Protein AF-A0A712HHD9-F1 (afdb_monomer_lite)

Foldseek 3Di:
DDDDDPDPPPPPQQQLVVLVCQQVDADPVRDGPVVSNVSSVVSCCVPPVVVPDDDDPAPVVVVVVCVVVPNDDVVVVVVDDVVVVRVVVVVVVVVD

Sequence (96 aa):
MATTIPERVMQETMDYHALNAMLNLYDKAGHIQFDKDQQAIDAFFATHVRPHSVTFASQHERLETLVREGYYDDAVLARYNRAFVLRLFEHAHASG

Radius of gyration: 22.15 Å; chains: 1; bounding box: 62×37×48 Å

InterPro domains:
  IPR008926 Ribonucleotide reductase R1 subunit, N-terminal [SSF48168] (13-95)
  IPR013554 Ribonucleotide reductase N-terminal [PF08343] (16-94)

Secondary structure (DSSP, 8-state):
---------TTSS--HHHHHHGGG-B-TTS-B-THHHHHHHHHHIIIIIHHHSPP-S-HHHHHHHHHHTTSS-HHHHTTS-HHHHHHHHHHHHH--

pLDDT: mean 88.18, std 17.95, range [36.12, 98.44]

Organism: Salmonella enterica I (NCBI:txid59201)

Structure (mmCIF, N/CA/C/O backbone):
data_AF-A0A712HHD9-F1
#
_entry.id   AF-A0A712HHD9-F1
#
loop_
_atom_site.group_PDB
_atom_site.id
_atom_site.type_symbol
_atom_site.label_atom_id
_atom_site.label_alt_id
_atom_site.label_comp_id
_atom_site.label_asym_id
_atom_site.label_entity_id
_atom_site.label_seq_id
_atom_site.pdbx_PDB_ins_code
_atom_site.Cartn_x
_atom_site.Cartn_y
_atom_site.Cartn_z
_atom_site.occupancy
_atom_site.B_iso_or_equiv
_atom_site.auth_seq_id
_atom_site.auth_comp_id
_atom_site.auth_asym_id
_atom_site.auth_atom_id
_atom_site.pdbx_PDB_model_num
ATOM 1 N N . MET A 1 1 ? 40.863 24.710 -22.917 1.00 38.94 1 MET A N 1
ATOM 2 C CA . MET A 1 1 ? 40.829 23.252 -22.692 1.00 38.94 1 MET A CA 1
ATOM 3 C C . MET A 1 1 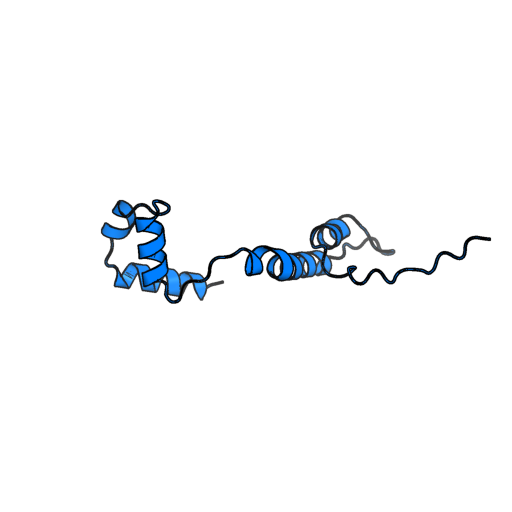? 40.104 23.017 -21.376 1.00 38.94 1 MET A C 1
ATOM 5 O O . MET A 1 1 ? 40.713 23.190 -20.332 1.00 38.94 1 MET A O 1
ATOM 9 N N . ALA A 1 2 ? 38.791 22.781 -21.413 1.00 36.12 2 ALA A N 1
ATOM 10 C CA . ALA A 1 2 ? 38.009 22.499 -20.210 1.00 36.12 2 ALA A CA 1
ATOM 11 C C . ALA A 1 2 ? 37.959 20.981 -20.027 1.00 36.12 2 ALA A C 1
ATOM 13 O O . ALA A 1 2 ? 37.393 20.271 -20.855 1.00 36.12 2 ALA A O 1
ATOM 14 N N . THR A 1 3 ? 38.625 20.491 -18.988 1.00 44.81 3 THR A N 1
ATOM 15 C CA . THR A 1 3 ? 38.624 19.079 -18.614 1.00 44.81 3 THR A CA 1
ATOM 16 C C . THR A 1 3 ? 37.362 18.817 -17.802 1.00 44.81 3 THR A C 1
ATOM 18 O O . THR A 1 3 ? 37.325 19.096 -16.607 1.00 44.81 3 THR A O 1
ATOM 21 N N . THR A 1 4 ? 36.308 18.328 -18.452 1.00 48.12 4 THR A N 1
ATOM 22 C CA . THR A 1 4 ? 35.114 17.848 -17.751 1.00 48.12 4 THR A CA 1
ATOM 23 C C . THR A 1 4 ? 35.455 16.514 -17.099 1.00 48.12 4 THR A C 1
ATOM 25 O O . THR A 1 4 ? 35.664 15.510 -17.778 1.00 48.12 4 THR A O 1
ATOM 28 N N . ILE A 1 5 ? 35.564 16.519 -15.774 1.00 49.38 5 ILE A N 1
ATOM 29 C CA . ILE A 1 5 ? 35.641 15.301 -14.969 1.00 49.38 5 ILE A CA 1
ATOM 30 C C . ILE A 1 5 ? 34.272 14.617 -15.093 1.00 49.38 5 ILE A C 1
ATOM 32 O O . ILE A 1 5 ? 33.265 15.285 -14.853 1.00 49.38 5 ILE A O 1
ATOM 36 N N . PRO A 1 6 ? 34.189 13.331 -15.480 1.00 48.19 6 PRO A N 1
ATOM 37 C CA . PRO A 1 6 ? 32.925 12.619 -15.444 1.00 48.19 6 PRO A CA 1
ATOM 38 C C . PRO A 1 6 ? 32.557 12.437 -13.973 1.00 48.19 6 PRO A C 1
ATOM 40 O O . PRO A 1 6 ? 33.139 11.618 -13.258 1.00 48.19 6 PRO A O 1
ATOM 43 N N . GLU A 1 7 ? 31.628 13.259 -13.505 1.00 47.22 7 GLU A N 1
ATOM 44 C CA . GLU A 1 7 ? 30.958 13.053 -12.234 1.00 47.22 7 GLU A CA 1
ATOM 45 C C . GLU A 1 7 ? 30.278 11.683 -12.326 1.00 47.22 7 GLU A C 1
ATOM 47 O O . GLU A 1 7 ? 29.444 11.440 -13.200 1.00 47.22 7 GLU A O 1
ATOM 52 N N . ARG A 1 8 ? 30.727 10.729 -11.503 1.00 46.00 8 ARG A N 1
ATOM 53 C CA . ARG A 1 8 ? 30.083 9.419 -11.405 1.00 46.00 8 ARG A CA 1
ATOM 54 C C . ARG A 1 8 ? 28.627 9.673 -11.037 1.00 46.00 8 ARG A C 1
ATOM 56 O O . ARG A 1 8 ? 28.352 10.076 -9.909 1.00 46.00 8 ARG A O 1
ATOM 63 N N . VAL A 1 9 ? 27.718 9.392 -11.965 1.00 43.53 9 VAL A N 1
ATOM 64 C CA . VAL A 1 9 ? 26.283 9.302 -11.700 1.00 43.53 9 VAL A CA 1
ATOM 65 C C . VAL A 1 9 ? 26.080 8.126 -10.746 1.00 43.53 9 VAL A C 1
ATOM 67 O O . VAL A 1 9 ? 25.847 6.990 -11.145 1.00 43.53 9 VAL A O 1
ATOM 70 N N . MET A 1 10 ? 26.223 8.373 -9.447 1.00 41.53 10 MET A N 1
ATOM 71 C CA . MET A 1 10 ? 25.807 7.445 -8.401 1.00 41.53 10 MET A CA 1
ATOM 72 C C . MET A 1 10 ? 24.286 7.538 -8.238 1.00 41.53 10 MET A C 1
ATOM 74 O O . MET A 1 10 ? 23.793 7.879 -7.170 1.00 41.53 10 MET A O 1
ATOM 78 N N . GLN A 1 11 ? 23.539 7.288 -9.317 1.00 44.38 11 GLN A N 1
ATOM 79 C CA . GLN A 1 11 ? 22.079 7.203 -9.269 1.00 44.38 11 GLN A CA 1
ATOM 80 C C . GLN A 1 11 ? 21.470 6.447 -10.466 1.00 44.38 11 GLN A C 1
ATOM 82 O O . GLN A 1 11 ? 20.353 6.737 -10.867 1.00 44.38 11 GLN A O 1
ATOM 87 N N . GLU A 1 12 ? 22.173 5.479 -11.067 1.00 47.72 12 GLU A N 1
ATOM 88 C CA . GLU A 1 12 ? 21.660 4.779 -12.265 1.00 47.72 12 GLU A CA 1
ATOM 89 C C . GLU A 1 12 ? 20.731 3.578 -11.991 1.00 47.72 12 GLU A C 1
ATOM 91 O O . GLU A 1 12 ? 20.179 3.014 -12.928 1.00 47.72 12 GLU A O 1
ATOM 96 N N . THR A 1 13 ? 20.496 3.174 -10.739 1.00 51.91 13 THR A N 1
ATOM 97 C CA . THR A 1 13 ? 19.764 1.920 -10.433 1.00 51.91 13 THR A CA 1
ATOM 98 C C . THR A 1 13 ? 18.430 2.087 -9.704 1.00 51.91 13 THR A C 1
ATOM 100 O O . THR A 1 13 ? 17.878 1.105 -9.218 1.00 51.91 13 THR A O 1
ATOM 103 N N . MET A 1 14 ? 17.886 3.304 -9.623 1.00 57.38 14 MET A N 1
ATOM 104 C CA . MET A 1 14 ? 16.686 3.589 -8.816 1.00 57.38 14 MET A CA 1
ATOM 105 C C . MET A 1 14 ? 15.551 4.284 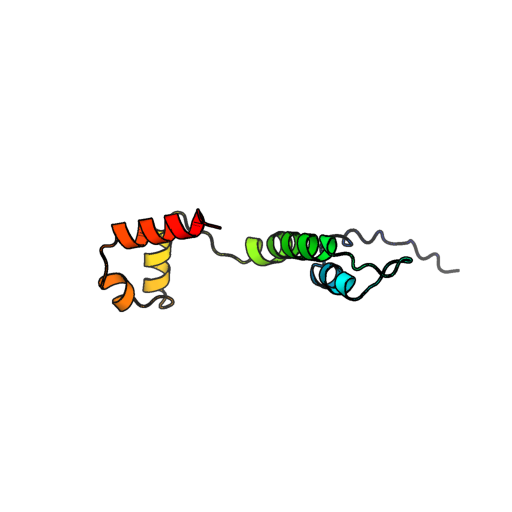-9.588 1.00 57.38 14 MET A C 1
ATOM 107 O O . MET A 1 14 ? 14.525 4.593 -8.986 1.00 57.38 14 MET A O 1
ATOM 111 N N . ASP A 1 15 ? 15.693 4.525 -10.897 1.00 87.50 15 ASP A N 1
ATOM 112 C CA . ASP A 1 15 ? 14.591 5.063 -11.703 1.00 87.50 15 ASP A CA 1
ATOM 113 C C . ASP A 1 15 ?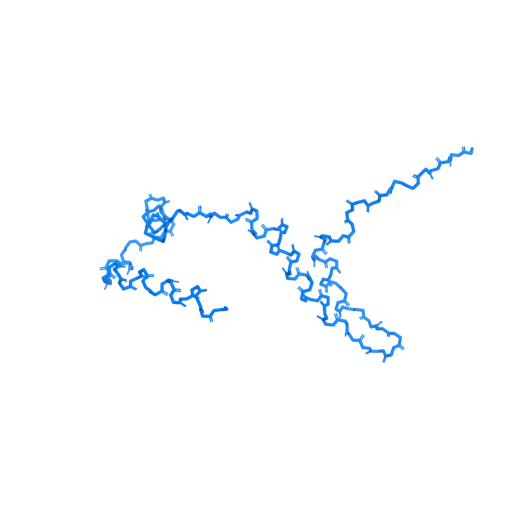 13.706 3.927 -12.241 1.00 87.50 15 ASP A C 1
ATOM 115 O O . ASP A 1 15 ? 13.970 3.323 -13.285 1.00 87.50 15 ASP A O 1
ATOM 119 N N . TYR A 1 16 ? 12.632 3.633 -11.508 1.00 94.25 16 TYR A N 1
ATOM 120 C CA . TYR A 1 16 ? 11.636 2.644 -11.916 1.00 94.25 16 TYR A CA 1
ATOM 121 C C . TYR A 1 16 ? 10.916 3.029 -13.221 1.00 94.25 16 TYR A C 1
ATOM 123 O O . TYR A 1 16 ? 10.459 2.137 -13.936 1.00 94.25 16 TYR A O 1
ATOM 131 N N . HIS A 1 17 ? 10.856 4.317 -13.597 1.00 93.56 17 HIS A N 1
ATOM 132 C CA . HIS A 1 17 ? 10.310 4.720 -14.896 1.00 93.56 17 HIS A CA 1
ATOM 133 C C . HIS A 1 17 ? 11.237 4.317 -16.043 1.00 93.56 17 HIS A C 1
ATOM 135 O O . HIS A 1 17 ? 10.755 3.802 -17.053 1.00 93.56 17 HIS A O 1
ATOM 141 N N . ALA A 1 18 ? 12.550 4.499 -15.884 1.00 93.38 18 ALA A N 1
ATOM 142 C CA . ALA A 1 18 ? 13.533 4.063 -16.873 1.00 93.38 18 ALA A CA 1
ATOM 143 C C . ALA A 1 18 ? 13.526 2.535 -17.047 1.00 93.38 18 ALA A C 1
ATOM 145 O O . ALA A 1 18 ? 13.557 2.055 -18.179 1.00 93.38 18 ALA A O 1
ATOM 146 N N . LEU A 1 19 ? 13.414 1.776 -15.949 1.00 93.12 19 LEU A N 1
ATOM 147 C CA . LEU A 1 19 ? 13.297 0.313 -15.985 1.00 93.12 19 LEU A CA 1
ATOM 148 C C . LEU A 1 19 ? 12.034 -0.144 -16.732 1.00 93.12 19 LEU A C 1
ATOM 150 O O . LEU A 1 19 ? 12.132 -0.965 -17.641 1.00 93.12 19 LEU A O 1
ATOM 154 N N . ASN A 1 20 ? 10.872 0.448 -16.439 1.00 94.62 20 ASN A N 1
ATOM 155 C CA . ASN A 1 20 ? 9.631 0.158 -17.164 1.00 94.62 20 ASN A CA 1
ATOM 156 C C . ASN A 1 20 ? 9.719 0.551 -18.653 1.00 94.62 20 ASN A C 1
ATOM 158 O O . ASN A 1 20 ? 9.222 -0.156 -19.528 1.00 94.62 20 ASN A O 1
ATOM 162 N N . ALA A 1 21 ? 10.410 1.650 -18.978 1.00 93.62 21 ALA A N 1
ATOM 163 C CA . ALA A 1 21 ? 10.615 2.071 -20.362 1.00 93.62 21 ALA A CA 1
ATOM 164 C C . ALA A 1 21 ? 11.420 1.052 -21.194 1.00 93.62 21 ALA A C 1
ATOM 166 O O . ALA A 1 21 ? 11.280 1.035 -22.419 1.00 93.62 21 ALA A O 1
ATOM 167 N N . MET A 1 22 ? 12.203 0.166 -20.562 1.00 92.31 22 MET A N 1
ATOM 168 C CA . MET A 1 22 ? 12.936 -0.900 -21.259 1.00 92.31 22 MET A CA 1
ATOM 169 C C . MET A 1 22 ? 12.016 -1.933 -21.922 1.00 92.31 22 MET A C 1
ATOM 171 O O . MET A 1 22 ? 12.454 -2.592 -22.863 1.00 92.31 22 MET A O 1
ATOM 175 N N . LEU A 1 23 ? 10.745 -2.038 -21.511 1.00 93.44 23 LEU A N 1
ATOM 176 C CA . LEU A 1 23 ? 9.751 -2.879 -22.191 1.00 93.44 23 LEU A CA 1
ATOM 177 C C . LEU A 1 23 ? 9.456 -2.422 -23.628 1.00 93.44 23 LEU A C 1
ATOM 179 O O . LEU A 1 23 ? 8.998 -3.217 -24.443 1.00 93.44 23 LEU A O 1
ATOM 183 N N . ASN A 1 24 ? 9.752 -1.160 -23.956 1.00 93.69 24 ASN A N 1
ATOM 184 C CA . ASN A 1 24 ? 9.616 -0.624 -25.311 1.00 93.69 24 ASN A CA 1
ATOM 185 C C . ASN A 1 24 ? 10.854 -0.881 -26.191 1.00 93.69 24 ASN A C 1
ATOM 187 O O . ASN A 1 24 ? 10.887 -0.435 -27.339 1.00 93.69 24 ASN A O 1
ATOM 191 N N . LEU A 1 25 ? 11.883 -1.559 -25.671 1.00 90.50 25 LEU A N 1
ATOM 192 C CA . LEU A 1 25 ? 13.123 -1.847 -26.386 1.00 90.50 25 LEU A CA 1
ATOM 193 C C . LEU A 1 25 ? 13.229 -3.338 -26.703 1.00 90.50 25 LEU A C 1
ATOM 195 O O . LEU A 1 25 ? 13.083 -4.190 -25.827 1.00 90.50 25 LEU A O 1
ATOM 199 N N . TYR A 1 26 ? 13.564 -3.630 -27.956 1.00 92.88 26 TYR A N 1
ATOM 200 C CA . TYR A 1 26 ? 13.862 -4.978 -28.417 1.00 92.88 26 TYR A CA 1
ATOM 201 C C . TYR A 1 26 ? 15.372 -5.215 -28.439 1.00 92.88 26 TYR A C 1
ATOM 203 O O . TYR A 1 26 ? 16.147 -4.332 -28.819 1.00 92.88 26 TYR A O 1
ATOM 211 N N . ASP A 1 27 ? 15.794 -6.413 -28.045 1.00 90.00 27 ASP A N 1
ATOM 212 C CA . ASP A 1 27 ? 17.181 -6.838 -28.204 1.00 90.00 27 ASP A CA 1
ATOM 213 C C . ASP A 1 27 ? 17.527 -7.135 -29.680 1.00 90.00 27 ASP A C 1
ATOM 215 O O . ASP A 1 27 ? 16.703 -7.031 -30.591 1.00 90.00 27 ASP A O 1
ATOM 219 N N . LYS A 1 28 ? 18.778 -7.535 -29.936 1.00 92.50 28 LYS A N 1
ATOM 220 C CA . LYS A 1 28 ? 19.260 -7.862 -31.292 1.00 92.50 28 LYS A CA 1
ATOM 221 C C . LYS A 1 28 ? 18.528 -9.047 -31.940 1.00 92.50 28 LYS A C 1
ATOM 223 O O . LYS A 1 28 ? 18.641 -9.218 -33.150 1.00 92.50 28 LYS A O 1
ATOM 228 N N . ALA A 1 29 ? 17.837 -9.866 -31.152 1.00 95.00 29 ALA A N 1
ATOM 229 C CA . ALA A 1 29 ? 17.042 -11.000 -31.603 1.00 95.00 29 ALA A CA 1
ATOM 230 C C . ALA A 1 29 ? 15.535 -10.677 -31.677 1.00 95.00 29 ALA A C 1
ATOM 232 O O . ALA A 1 29 ? 14.757 -11.537 -32.080 1.00 95.00 29 ALA A O 1
ATOM 233 N N . GLY A 1 30 ? 15.119 -9.449 -31.347 1.00 93.75 30 GLY A N 1
ATOM 234 C CA . GLY A 1 30 ? 13.717 -9.043 -31.357 1.00 93.75 30 GLY A CA 1
ATOM 235 C C . GLY A 1 30 ? 12.937 -9.453 -30.104 1.00 93.75 30 GLY A C 1
ATOM 236 O O . GLY A 1 30 ? 11.713 -9.536 -30.168 1.00 93.75 30 GLY A O 1
ATOM 237 N N . HIS A 1 31 ? 13.600 -9.712 -28.972 1.00 95.44 31 HIS A N 1
ATOM 238 C CA . HIS A 1 31 ? 12.939 -10.048 -27.707 1.00 95.44 31 HIS A CA 1
ATOM 239 C C . HIS A 1 31 ? 12.782 -8.841 -26.776 1.00 95.44 31 HIS A C 1
ATOM 241 O O . HIS A 1 31 ? 13.614 -7.933 -26.760 1.00 95.44 31 HIS A O 1
ATOM 247 N N . ILE A 1 32 ? 11.721 -8.876 -25.966 1.00 94.44 32 ILE A N 1
ATOM 248 C CA . ILE A 1 32 ? 11.429 -7.904 -24.904 1.00 94.44 32 ILE A CA 1
ATOM 249 C C . ILE A 1 32 ? 12.101 -8.356 -23.601 1.00 94.44 32 ILE A C 1
ATOM 251 O O . ILE A 1 32 ? 12.082 -9.538 -23.254 1.00 94.44 32 ILE A O 1
ATOM 255 N N . GLN A 1 33 ? 12.653 -7.406 -22.849 1.00 91.62 33 GLN A N 1
ATOM 256 C CA . GLN A 1 33 ? 13.316 -7.644 -21.561 1.00 91.62 33 GLN A CA 1
ATOM 257 C C . GLN A 1 33 ? 12.309 -7.617 -20.396 1.00 91.62 33 GLN A C 1
ATOM 259 O O . GLN A 1 33 ? 12.266 -6.662 -19.622 1.00 91.62 33 GLN A O 1
ATOM 264 N N . PHE A 1 34 ? 11.460 -8.643 -20.274 1.00 94.12 34 PHE A N 1
ATOM 265 C CA . PHE A 1 34 ? 10.399 -8.683 -19.251 1.00 94.12 34 PHE A CA 1
ATOM 266 C C . PHE A 1 34 ? 10.911 -8.622 -17.800 1.00 94.12 34 PHE A C 1
ATOM 268 O O . PHE A 1 34 ? 10.198 -8.146 -16.921 1.00 94.12 34 PHE A O 1
ATOM 275 N N . ASP A 1 35 ? 12.152 -9.041 -17.535 1.00 95.25 35 ASP A N 1
ATOM 276 C CA . ASP A 1 35 ? 12.778 -8.944 -16.208 1.00 95.25 35 ASP A CA 1
ATOM 277 C C . ASP A 1 35 ? 12.904 -7.497 -15.706 1.00 95.25 35 ASP A C 1
ATOM 279 O O . ASP A 1 35 ? 12.977 -7.257 -14.497 1.00 95.25 35 ASP A O 1
ATOM 283 N N . LYS A 1 36 ? 12.918 -6.528 -16.629 1.00 92.56 36 LYS A N 1
ATOM 284 C CA . LYS A 1 36 ? 13.022 -5.103 -16.312 1.00 92.56 36 LYS A CA 1
ATOM 285 C C . LYS A 1 36 ? 11.763 -4.541 -15.686 1.00 92.56 36 LYS A C 1
ATOM 287 O O . LYS A 1 36 ? 11.873 -3.647 -14.853 1.00 92.56 36 LYS A O 1
ATOM 292 N N . ASP A 1 37 ? 10.607 -5.117 -15.992 1.00 96.44 37 ASP A N 1
ATOM 293 C CA . ASP A 1 37 ? 9.360 -4.746 -15.329 1.00 96.44 37 ASP A CA 1
ATOM 294 C C . ASP A 1 37 ? 9.359 -5.184 -13.860 1.00 96.44 37 ASP A C 1
ATOM 296 O O . ASP A 1 37 ? 9.057 -4.399 -12.965 1.00 96.44 37 ASP A O 1
ATOM 300 N N . GLN A 1 38 ? 9.834 -6.401 -13.577 1.00 95.81 38 GLN A N 1
ATOM 301 C CA . GLN A 1 38 ? 9.982 -6.864 -12.196 1.00 95.81 38 GLN A CA 1
ATOM 302 C C . GLN A 1 38 ? 10.976 -5.993 -11.409 1.00 95.81 38 GLN A C 1
ATOM 304 O O . GLN A 1 38 ? 10.702 -5.609 -10.272 1.00 95.81 38 GLN A O 1
ATOM 309 N N . GLN A 1 39 ? 12.100 -5.613 -12.028 1.00 95.31 39 GLN A N 1
ATOM 310 C CA . GLN A 1 39 ? 13.051 -4.670 -11.426 1.00 95.31 39 GLN A CA 1
ATOM 311 C C . GLN A 1 39 ? 12.415 -3.293 -11.180 1.00 95.31 39 GLN A C 1
ATOM 313 O O . GLN A 1 39 ? 12.699 -2.668 -10.158 1.00 95.31 39 GLN A O 1
ATOM 318 N N . ALA A 1 40 ? 11.550 -2.819 -12.084 1.00 95.50 40 ALA A N 1
ATOM 319 C CA . ALA A 1 40 ? 10.821 -1.566 -11.908 1.00 95.50 40 ALA A CA 1
ATOM 320 C C . ALA A 1 40 ? 9.883 -1.631 -10.694 1.00 95.50 40 ALA A C 1
ATOM 322 O O . ALA A 1 40 ? 9.868 -0.698 -9.892 1.00 95.50 40 ALA A O 1
ATOM 323 N N . ILE A 1 41 ? 9.162 -2.742 -10.512 1.00 96.81 41 ILE A N 1
ATOM 324 C CA . ILE A 1 41 ? 8.306 -2.982 -9.341 1.00 96.81 41 ILE A CA 1
ATOM 325 C C . ILE A 1 41 ? 9.139 -2.929 -8.056 1.00 96.81 41 ILE A C 1
ATOM 327 O O . ILE A 1 41 ? 8.823 -2.161 -7.143 1.00 96.81 41 ILE A O 1
ATOM 331 N N . ASP A 1 42 ? 10.240 -3.677 -7.991 1.00 95.94 42 ASP A N 1
ATOM 332 C CA . ASP A 1 42 ? 11.095 -3.728 -6.801 1.00 95.94 42 ASP A CA 1
ATOM 333 C C . ASP A 1 42 ? 11.666 -2.342 -6.448 1.00 95.94 42 ASP A C 1
ATOM 335 O O . ASP A 1 42 ? 11.635 -1.924 -5.281 1.00 95.94 42 ASP A O 1
ATOM 339 N N . ALA A 1 43 ? 12.128 -1.596 -7.461 1.00 95.12 43 ALA A N 1
ATOM 340 C CA . ALA A 1 43 ? 12.639 -0.235 -7.320 1.00 95.12 43 ALA A CA 1
ATOM 341 C C . ALA A 1 43 ? 11.544 0.757 -6.897 1.00 95.12 43 ALA A C 1
ATOM 343 O O . ALA A 1 43 ? 11.783 1.595 -6.025 1.00 95.12 43 ALA A O 1
ATOM 344 N N . PHE A 1 44 ? 10.330 0.646 -7.440 1.00 96.25 44 PHE A N 1
ATOM 345 C CA . PHE A 1 44 ? 9.190 1.484 -7.066 1.00 96.25 44 PHE A CA 1
ATOM 346 C C . PHE A 1 44 ? 8.798 1.274 -5.602 1.00 96.25 44 PHE A C 1
ATOM 348 O O . PHE A 1 44 ? 8.649 2.237 -4.841 1.00 96.25 44 PHE A O 1
ATOM 355 N N . PHE A 1 45 ? 8.715 0.016 -5.158 1.00 96.62 45 PHE A N 1
ATOM 356 C CA . PHE A 1 45 ? 8.442 -0.278 -3.756 1.00 96.62 45 PHE A CA 1
ATOM 357 C C . PHE A 1 45 ? 9.554 0.228 -2.830 1.00 96.62 45 PHE A C 1
ATOM 359 O O . PHE A 1 45 ? 9.260 0.731 -1.745 1.00 96.62 45 PHE A O 1
ATOM 366 N N . ALA A 1 46 ? 10.820 0.114 -3.241 1.00 95.50 46 ALA A N 1
ATOM 367 C CA . ALA A 1 46 ? 11.967 0.545 -2.444 1.00 95.50 46 A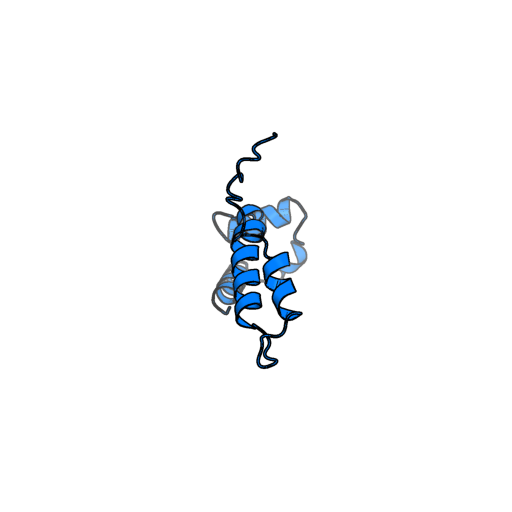LA A CA 1
ATOM 368 C C . ALA A 1 46 ? 12.085 2.063 -2.308 1.00 95.50 46 ALA A C 1
ATOM 370 O O . ALA A 1 46 ? 12.356 2.552 -1.214 1.00 95.50 46 ALA A O 1
ATOM 371 N N . THR A 1 47 ? 11.892 2.789 -3.404 1.00 93.69 47 THR A N 1
ATOM 372 C CA . THR A 1 47 ? 12.198 4.224 -3.481 1.00 93.69 47 THR A CA 1
ATOM 373 C C . THR A 1 47 ? 10.989 5.111 -3.247 1.00 93.69 47 THR A C 1
ATOM 375 O O . THR A 1 47 ? 11.151 6.250 -2.815 1.00 93.69 47 THR A O 1
ATOM 378 N N . HIS A 1 48 ? 9.780 4.603 -3.500 1.00 94.00 48 HIS A N 1
ATOM 379 C CA . HIS A 1 48 ? 8.562 5.399 -3.438 1.00 94.00 48 HIS A CA 1
ATOM 380 C C . HIS A 1 48 ? 7.542 4.833 -2.451 1.00 94.00 48 HIS A C 1
ATOM 382 O O . HIS A 1 48 ? 7.204 5.519 -1.488 1.00 94.00 48 HIS A O 1
ATOM 388 N N . VAL A 1 49 ? 7.088 3.586 -2.622 1.00 97.31 49 VAL A N 1
ATOM 389 C CA . VAL A 1 49 ? 5.974 3.057 -1.811 1.00 97.31 49 VAL A CA 1
ATOM 390 C C . VAL A 1 49 ? 6.355 2.947 -0.337 1.00 97.31 49 VAL A C 1
ATOM 392 O O . VAL A 1 49 ? 5.689 3.548 0.501 1.00 97.31 49 VAL A O 1
ATOM 395 N N . ARG A 1 50 ? 7.425 2.213 0.005 1.00 95.75 50 ARG A N 1
ATOM 396 C CA . ARG A 1 50 ? 7.813 1.995 1.411 1.00 95.75 50 ARG A CA 1
ATOM 397 C C . ARG A 1 50 ? 8.154 3.300 2.150 1.00 95.75 50 ARG A C 1
ATOM 399 O O . ARG A 1 50 ? 7.644 3.456 3.255 1.00 95.75 50 ARG A O 1
ATOM 406 N N . PRO A 1 51 ? 8.928 4.249 1.582 1.00 96.81 51 PRO A N 1
ATOM 407 C CA . PRO A 1 51 ? 9.251 5.503 2.271 1.00 96.81 51 PRO A CA 1
ATOM 408 C C . PRO A 1 51 ? 8.055 6.428 2.538 1.00 96.81 51 PRO A C 1
ATOM 410 O O . PRO A 1 51 ? 8.109 7.216 3.477 1.00 96.81 51 PRO A O 1
ATOM 413 N N . HIS A 1 52 ? 6.987 6.343 1.737 1.00 97.25 52 HIS A N 1
ATOM 414 C CA . HIS A 1 52 ? 5.805 7.212 1.855 1.00 97.25 52 HIS A CA 1
ATOM 415 C C . HIS A 1 52 ? 4.570 6.487 2.415 1.00 97.25 52 HIS A C 1
ATOM 417 O O . HIS A 1 52 ? 3.488 7.068 2.489 1.00 97.25 52 HIS A O 1
ATOM 423 N N . SER A 1 53 ? 4.712 5.220 2.814 1.00 97.62 53 SER A N 1
ATOM 424 C CA . SER A 1 53 ? 3.641 4.444 3.440 1.00 97.62 53 SER A CA 1
ATOM 425 C C . SER A 1 53 ? 3.669 4.598 4.955 1.00 97.62 53 SER A C 1
ATOM 427 O O . SER A 1 53 ? 4.714 4.464 5.589 1.00 97.62 53 SER A O 1
ATOM 429 N N . VAL A 1 54 ? 2.499 4.816 5.556 1.00 97.38 54 VAL A N 1
ATOM 430 C CA . VAL A 1 54 ? 2.364 4.878 7.015 1.00 97.38 54 VAL A CA 1
ATOM 431 C C . VAL A 1 54 ? 2.296 3.466 7.594 1.00 97.38 54 VAL A C 1
ATOM 433 O O . VAL A 1 54 ? 1.415 2.678 7.244 1.00 97.38 54 VAL A O 1
ATOM 436 N N . THR A 1 55 ? 3.203 3.161 8.520 1.00 96.44 55 THR A N 1
ATOM 437 C CA . THR A 1 55 ? 3.188 1.929 9.317 1.00 96.44 55 THR A CA 1
ATOM 438 C C . THR A 1 55 ? 2.629 2.204 10.710 1.00 96.44 55 THR A C 1
ATOM 440 O O . THR A 1 55 ? 3.063 3.142 11.373 1.00 96.44 55 THR A O 1
ATOM 443 N N . PHE A 1 56 ? 1.708 1.359 11.168 1.00 97.44 56 PHE A N 1
ATOM 444 C CA . PHE A 1 56 ? 1.113 1.420 12.509 1.00 97.44 56 PHE A CA 1
ATOM 445 C C . PHE A 1 56 ? 1.636 0.266 13.370 1.00 97.44 56 PHE A C 1
ATOM 447 O O . PHE A 1 56 ? 2.048 -0.757 12.819 1.00 97.44 56 PHE A O 1
ATOM 454 N N . ALA A 1 57 ? 1.581 0.378 14.703 1.00 96.75 57 ALA A N 1
ATOM 455 C CA . ALA A 1 57 ? 2.061 -0.695 15.578 1.00 96.75 57 ALA A CA 1
ATOM 456 C C . ALA A 1 57 ? 1.130 -1.919 15.564 1.00 96.75 57 ALA A C 1
ATOM 458 O O . ALA A 1 57 ? 1.563 -3.039 15.829 1.00 96.75 57 ALA A O 1
ATOM 459 N N . SER A 1 58 ? -0.152 -1.729 15.232 1.00 97.25 58 SER A N 1
ATOM 460 C CA . SER A 1 58 ? -1.103 -2.825 15.029 1.00 97.25 58 SER A CA 1
ATOM 461 C C . SER A 1 58 ? -2.223 -2.466 14.049 1.00 97.25 58 SER A C 1
ATOM 463 O O . SER A 1 58 ? -2.537 -1.296 13.827 1.00 97.25 58 SER A O 1
ATOM 465 N N . GLN A 1 59 ? -2.901 -3.487 13.509 1.00 97.31 59 GLN A N 1
ATOM 466 C CA . GLN A 1 59 ? -4.111 -3.285 12.698 1.00 97.31 59 GLN A CA 1
ATOM 467 C C . GLN A 1 59 ? -5.250 -2.635 13.494 1.00 97.31 59 GLN A C 1
ATOM 469 O O . GLN A 1 59 ? -6.063 -1.906 12.931 1.00 97.31 59 GLN A O 1
ATOM 474 N N . HIS A 1 60 ? -5.304 -2.867 14.808 1.00 96.56 60 HIS A N 1
ATOM 475 C CA . HIS A 1 60 ? -6.298 -2.239 15.668 1.00 96.56 60 HIS A CA 1
ATOM 476 C C . HIS A 1 60 ? -6.090 -0.721 15.737 1.00 96.56 60 HIS A C 1
ATOM 478 O O . HIS A 1 60 ? -7.016 0.028 15.430 1.00 96.56 60 HIS A O 1
ATOM 484 N N . GLU A 1 61 ? -4.868 -0.292 16.055 1.00 97.81 61 GLU A N 1
ATOM 485 C CA . GLU A 1 61 ? -4.479 1.121 16.127 1.00 97.81 61 GLU A CA 1
ATOM 486 C C . GLU A 1 61 ? -4.645 1.833 14.778 1.00 97.81 61 GLU A C 1
ATOM 488 O O . GLU A 1 61 ? -5.143 2.959 14.725 1.00 97.81 61 GLU A O 1
ATOM 493 N N . ARG A 1 62 ? -4.291 1.155 13.677 1.00 98.12 62 ARG A N 1
ATOM 494 C CA . ARG A 1 62 ? -4.518 1.654 12.317 1.00 98.12 62 ARG A CA 1
ATOM 495 C C . ARG A 1 62 ? -5.985 1.999 12.091 1.00 98.12 62 ARG A C 1
ATOM 497 O O . ARG A 1 62 ? -6.297 3.112 11.687 1.00 98.12 62 ARG A O 1
ATOM 504 N N . LEU A 1 63 ? -6.888 1.053 12.346 1.00 97.81 63 LEU A N 1
ATOM 505 C CA . LEU A 1 63 ? -8.316 1.253 12.099 1.00 97.81 63 LEU A CA 1
ATOM 506 C C . LEU A 1 63 ? -8.908 2.347 12.996 1.00 97.81 63 LEU A C 1
ATOM 508 O O . LEU A 1 63 ? -9.708 3.140 12.516 1.00 97.81 63 LEU A O 1
ATOM 512 N N . GLU A 1 64 ? -8.519 2.415 14.273 1.00 97.50 64 GLU A N 1
ATOM 513 C CA . GLU A 1 64 ? -8.959 3.506 15.157 1.00 97.50 64 GLU A CA 1
ATOM 514 C C . GLU A 1 64 ? -8.474 4.873 14.674 1.00 97.50 64 GLU A C 1
ATOM 516 O O . GLU A 1 64 ? -9.243 5.831 14.663 1.00 97.50 64 GLU A O 1
ATOM 521 N N . THR A 1 65 ? -7.215 4.965 14.245 1.00 98.44 65 THR A N 1
ATOM 522 C CA . THR A 1 65 ? -6.635 6.220 13.758 1.00 98.44 65 THR A CA 1
ATOM 523 C C . THR A 1 65 ? -7.300 6.670 12.464 1.00 98.44 65 THR A C 1
ATOM 525 O O . THR A 1 65 ? -7.719 7.819 12.365 1.00 98.44 65 THR A O 1
ATOM 528 N N . LEU A 1 66 ? -7.493 5.755 11.511 1.00 98.44 66 LEU A N 1
ATOM 529 C CA . LEU A 1 66 ? -8.152 6.060 10.242 1.00 98.44 66 LEU A CA 1
ATOM 530 C C . LEU A 1 66 ? -9.614 6.486 10.422 1.00 98.44 66 LEU A C 1
ATOM 532 O O . LEU A 1 66 ? -10.069 7.368 9.702 1.00 98.44 66 LEU A O 1
ATOM 536 N N . VAL A 1 67 ? -10.347 5.906 11.375 1.00 98.25 67 VAL A N 1
ATOM 537 C CA . VAL A 1 67 ? -11.711 6.358 11.701 1.00 98.25 67 VAL A CA 1
ATOM 538 C C . VAL A 1 67 ? -11.684 7.728 12.375 1.00 98.25 67 VAL A C 1
ATOM 540 O O . VAL A 1 67 ? -12.398 8.638 11.960 1.00 98.25 67 VAL A O 1
ATOM 543 N N . ARG A 1 68 ? -10.836 7.903 13.394 1.00 98.25 68 ARG A N 1
ATOM 544 C CA . ARG A 1 68 ? -10.733 9.152 14.164 1.00 98.25 68 ARG A CA 1
ATOM 545 C C . ARG A 1 68 ? -10.352 10.348 13.292 1.00 98.25 68 ARG A C 1
ATOM 547 O O . ARG A 1 68 ? -10.861 11.441 13.515 1.00 98.25 68 ARG A O 1
ATOM 554 N N . GLU A 1 69 ? -9.471 10.146 12.318 1.00 98.44 69 GLU A N 1
ATOM 555 C CA . GLU A 1 69 ? -9.036 11.181 11.371 1.00 98.44 69 GLU A CA 1
ATOM 556 C C . GLU A 1 69 ? -9.973 11.326 10.157 1.00 98.44 69 GLU A C 1
ATOM 558 O O . GLU A 1 69 ? -9.730 12.160 9.289 1.00 98.44 69 GLU A O 1
ATOM 563 N N . GLY A 1 70 ? -11.065 10.555 10.096 1.00 98.00 70 GLY A N 1
ATOM 564 C CA . GLY A 1 70 ? -12.098 10.684 9.066 1.00 98.00 70 GLY A CA 1
ATOM 565 C C . GLY A 1 70 ? -11.754 10.049 7.717 1.00 98.00 70 GLY A C 1
ATOM 566 O O . GLY A 1 70 ? -12.426 10.328 6.728 1.00 98.00 70 GLY A O 1
ATOM 567 N N . TYR A 1 71 ? -10.734 9.189 7.656 1.00 98.31 71 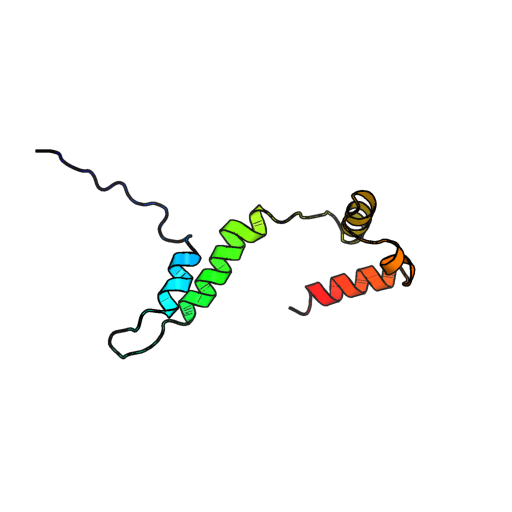TYR A N 1
ATOM 568 C CA . TYR A 1 71 ? -10.394 8.432 6.448 1.00 98.31 71 TYR A CA 1
ATOM 569 C C . TYR A 1 71 ? -11.295 7.215 6.246 1.00 98.31 71 TYR A C 1
ATOM 571 O O . TYR A 1 71 ? -11.642 6.887 5.112 1.00 98.31 71 TYR A O 1
ATOM 579 N N . TYR A 1 72 ? -11.624 6.500 7.324 1.00 98.19 72 TYR A N 1
ATOM 580 C CA . TYR A 1 72 ? -12.460 5.298 7.287 1.00 98.19 72 TYR A CA 1
ATOM 581 C C . TYR A 1 72 ? -13.831 5.571 7.907 1.00 98.19 72 TYR A C 1
ATOM 583 O O . TYR A 1 72 ? -13.933 6.217 8.946 1.00 98.19 72 TYR A O 1
ATOM 591 N N . ASP A 1 73 ? -14.877 5.027 7.285 1.00 97.62 73 ASP A N 1
ATOM 592 C CA . ASP A 1 73 ? -16.242 5.081 7.806 1.00 97.62 73 ASP A CA 1
ATOM 593 C C . ASP A 1 73 ? -16.465 3.985 8.859 1.00 97.62 73 ASP A C 1
ATOM 595 O O . ASP A 1 73 ? -16.451 2.784 8.558 1.00 97.62 73 ASP A O 1
ATOM 599 N N . ASP A 1 74 ? -16.698 4.403 10.102 1.00 97.62 74 ASP A N 1
ATOM 600 C CA . ASP A 1 74 ? -16.981 3.498 11.215 1.00 97.62 74 ASP A CA 1
ATOM 601 C C . ASP A 1 74 ? -18.271 2.695 11.006 1.00 97.62 74 ASP A C 1
ATOM 603 O O . ASP A 1 74 ? -18.358 1.541 11.428 1.00 97.62 74 ASP A O 1
ATOM 607 N N . ALA A 1 75 ? -19.252 3.242 10.278 1.00 97.75 75 ALA A N 1
ATOM 608 C CA . ALA A 1 75 ? -20.525 2.569 10.041 1.00 97.75 75 ALA A CA 1
ATOM 609 C C . ALA A 1 75 ? -20.355 1.254 9.263 1.00 97.75 75 ALA A C 1
ATOM 611 O O . ALA A 1 75 ? -21.156 0.332 9.425 1.00 97.75 75 ALA A O 1
ATOM 612 N N . VAL A 1 76 ? -19.302 1.127 8.449 1.00 97.94 76 VAL A N 1
ATOM 613 C CA . VAL A 1 76 ? -18.961 -0.128 7.763 1.00 97.94 76 VAL A CA 1
ATOM 614 C C . VAL A 1 76 ? -18.375 -1.137 8.748 1.00 97.94 76 VAL A C 1
ATOM 616 O O . VAL A 1 76 ? -18.770 -2.306 8.746 1.00 97.94 76 VAL A O 1
ATOM 619 N N . LEU A 1 77 ? -17.451 -0.695 9.604 1.00 97.00 77 LEU A N 1
ATOM 620 C CA . LEU A 1 77 ? -16.755 -1.554 10.564 1.00 97.00 77 LEU A CA 1
ATOM 621 C C . LEU A 1 77 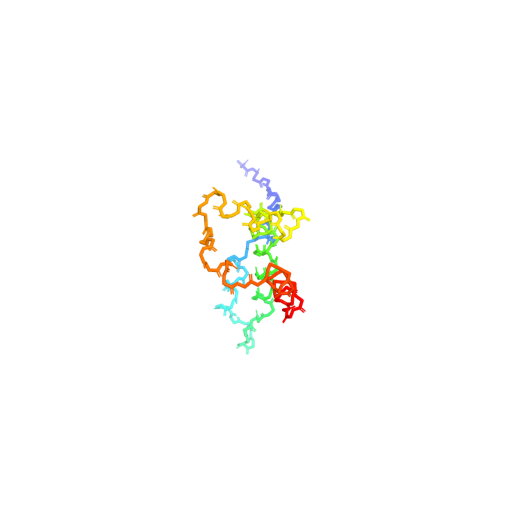? -17.698 -2.059 11.663 1.00 97.00 77 LEU A C 1
ATOM 623 O O . LEU A 1 77 ? -17.624 -3.231 12.034 1.00 97.00 77 LEU A O 1
ATOM 627 N N . ALA A 1 78 ? -18.626 -1.216 12.120 1.00 96.88 78 ALA A N 1
ATOM 628 C CA . ALA A 1 78 ? -19.598 -1.515 13.171 1.00 96.88 78 ALA A CA 1
ATOM 629 C C . ALA A 1 78 ? -20.576 -2.653 12.816 1.00 96.88 78 ALA A C 1
ATOM 631 O O . ALA A 1 78 ? -21.221 -3.221 13.696 1.00 96.88 78 ALA A O 1
ATOM 632 N N . ARG A 1 79 ? -20.675 -3.033 11.534 1.00 98.12 79 ARG A N 1
ATOM 633 C CA . ARG A 1 79 ? -21.507 -4.160 11.071 1.00 98.12 79 ARG A CA 1
ATOM 634 C C . ARG A 1 79 ? -20.900 -5.528 11.374 1.00 98.12 79 ARG A C 1
ATOM 636 O O . ARG A 1 79 ? -21.570 -6.543 11.192 1.00 98.12 79 ARG A O 1
ATOM 643 N N . TYR A 1 80 ? -19.643 -5.567 11.804 1.00 98.19 80 TYR A N 1
ATOM 644 C CA . TYR A 1 80 ? -18.895 -6.794 12.022 1.00 98.19 80 TYR A CA 1
ATOM 645 C C . TYR A 1 80 ? -18.275 -6.817 13.416 1.00 98.19 80 TYR A C 1
ATOM 647 O O . TYR A 1 80 ? -17.936 -5.791 14.000 1.00 98.19 80 TYR A O 1
ATOM 655 N N . ASN A 1 81 ? -18.049 -8.021 13.942 1.00 97.25 81 ASN A N 1
ATOM 656 C CA . ASN A 1 81 ? -17.235 -8.166 15.141 1.00 97.25 81 ASN A CA 1
ATOM 657 C C . ASN A 1 81 ? -15.800 -7.694 14.846 1.00 97.25 81 ASN A C 1
ATOM 659 O O . ASN A 1 81 ? -15.178 -8.152 13.884 1.00 97.25 81 ASN A O 1
ATOM 663 N N . ARG A 1 82 ? -15.244 -6.832 15.705 1.00 95.69 82 ARG A N 1
ATOM 664 C CA . ARG A 1 82 ? -13.887 -6.288 15.544 1.00 95.69 82 ARG A CA 1
ATOM 665 C C . ARG A 1 82 ? -12.826 -7.376 15.355 1.00 95.69 82 ARG A C 1
ATOM 667 O O . ARG A 1 82 ? -11.953 -7.221 14.510 1.00 95.69 82 ARG A O 1
ATOM 674 N N . ALA A 1 83 ? -12.919 -8.493 16.076 1.00 97.12 83 ALA A N 1
ATOM 675 C CA . ALA A 1 83 ? -11.977 -9.603 15.940 1.00 97.12 83 ALA A CA 1
ATOM 676 C C . ALA A 1 83 ? -12.054 -10.277 14.560 1.00 97.12 83 ALA A C 1
ATOM 678 O O . ALA A 1 83 ? -11.039 -10.739 14.049 1.00 97.12 83 ALA A O 1
ATOM 679 N N . PHE A 1 84 ? -13.239 -10.322 13.940 1.00 98.06 84 PHE A N 1
ATOM 680 C CA . PHE A 1 84 ? -13.378 -10.800 12.563 1.00 98.06 84 PHE A CA 1
ATOM 681 C C . PHE A 1 84 ? -12.702 -9.843 11.578 1.00 98.06 84 PHE A C 1
ATOM 683 O O . PHE A 1 84 ? -11.931 -10.300 10.741 1.00 98.06 84 PHE A O 1
ATOM 690 N N . VAL A 1 85 ? -12.932 -8.533 11.717 1.00 97.88 85 VAL A N 1
ATOM 691 C CA . VAL A 1 85 ? -12.298 -7.518 10.860 1.00 97.88 85 VAL A CA 1
ATOM 692 C C . VAL A 1 85 ? -10.774 -7.636 10.922 1.00 97.88 85 VAL A C 1
ATOM 694 O O . VAL A 1 85 ? -10.129 -7.708 9.882 1.00 97.88 85 VAL A O 1
ATOM 697 N N . LEU A 1 86 ? -10.196 -7.732 12.123 1.00 97.06 86 LEU A N 1
ATOM 698 C CA . LEU A 1 86 ? -8.745 -7.876 12.289 1.00 97.06 86 LEU A CA 1
ATOM 699 C C . LEU A 1 86 ? -8.202 -9.145 11.613 1.00 97.06 86 LEU A C 1
ATOM 701 O O . LEU A 1 86 ? -7.226 -9.056 10.872 1.00 97.06 86 LEU A O 1
ATOM 705 N N . ARG A 1 87 ? -8.867 -10.295 11.797 1.00 97.69 87 ARG A N 1
ATOM 706 C CA . ARG A 1 87 ? -8.482 -11.548 11.123 1.00 97.69 87 ARG A CA 1
ATOM 707 C C . ARG A 1 87 ? -8.599 -11.461 9.604 1.00 97.69 87 ARG A C 1
ATOM 709 O O . ARG A 1 87 ? -7.799 -12.066 8.903 1.00 97.69 87 ARG A O 1
ATOM 716 N N . LEU A 1 88 ? -9.584 -10.727 9.087 1.00 97.50 88 LEU A N 1
ATOM 717 C CA . LEU A 1 88 ? -9.745 -10.543 7.647 1.00 97.50 88 LEU A CA 1
ATOM 718 C C . LEU A 1 88 ? -8.585 -9.733 7.055 1.00 97.50 88 LEU A C 1
ATOM 720 O O . LEU A 1 88 ? -8.050 -10.120 6.020 1.00 97.50 88 LEU A O 1
ATOM 724 N N . PHE A 1 89 ? -8.160 -8.654 7.722 1.00 96.94 89 PHE A N 1
ATOM 725 C CA . PHE A 1 89 ? -6.979 -7.891 7.300 1.00 96.94 89 PHE A CA 1
ATOM 726 C C . PHE A 1 89 ? -5.699 -8.729 7.385 1.00 96.94 89 PHE A C 1
ATOM 728 O O . PHE A 1 89 ? -4.891 -8.694 6.462 1.00 96.94 89 PHE A O 1
ATOM 735 N N . GLU A 1 90 ? -5.522 -9.511 8.451 1.00 96.12 90 GLU A N 1
ATOM 736 C CA . GLU A 1 90 ? -4.389 -10.435 8.581 1.00 96.12 90 GLU A CA 1
ATOM 737 C C . GLU A 1 90 ? -4.362 -11.467 7.443 1.00 96.12 90 GLU A C 1
ATOM 739 O O . GLU A 1 90 ? -3.338 -11.637 6.785 1.00 96.12 90 GLU A O 1
ATOM 744 N N . HIS A 1 91 ? -5.505 -12.090 7.144 1.00 97.31 91 HIS A N 1
ATOM 745 C CA . HIS A 1 91 ? -5.628 -13.029 6.032 1.00 97.31 91 HIS A CA 1
ATOM 746 C C . HIS A 1 91 ? -5.309 -12.374 4.682 1.00 97.31 91 HIS A C 1
ATOM 748 O O . HIS A 1 91 ? -4.585 -12.960 3.879 1.00 97.31 91 HIS A O 1
ATOM 754 N N . ALA A 1 92 ? -5.798 -11.155 4.443 1.00 96.56 92 ALA A N 1
ATOM 755 C CA . ALA A 1 92 ? -5.520 -10.418 3.214 1.00 96.56 92 ALA A CA 1
ATOM 756 C C . ALA A 1 92 ? -4.019 -10.134 3.039 1.00 96.56 92 ALA A C 1
ATOM 758 O O . ALA A 1 92 ? -3.492 -10.322 1.947 1.00 96.56 92 ALA A O 1
ATOM 759 N N . HIS A 1 93 ? -3.316 -9.749 4.109 1.00 92.94 93 HIS A N 1
ATOM 760 C CA . HIS A 1 93 ? -1.868 -9.517 4.067 1.00 92.94 93 HIS A CA 1
ATOM 761 C C . HIS A 1 93 ? -1.044 -10.797 3.868 1.00 92.94 93 HIS A C 1
ATOM 763 O O . HIS A 1 93 ? 0.062 -10.717 3.347 1.00 92.94 93 HIS A O 1
ATOM 769 N N . ALA A 1 94 ? -1.564 -11.957 4.275 1.00 95.00 94 ALA A N 1
ATOM 770 C CA . ALA A 1 94 ? -0.886 -13.246 4.137 1.00 95.00 94 ALA A CA 1
ATOM 771 C C . ALA A 1 94 ? -1.188 -13.983 2.817 1.00 95.00 94 ALA A C 1
ATOM 773 O O . ALA A 1 94 ? -0.574 -15.011 2.548 1.00 95.00 94 ALA A O 1
ATOM 774 N N . SER A 1 95 ? -2.154 -13.506 2.024 1.00 87.31 95 SER A N 1
ATOM 775 C CA . SER A 1 95 ? -2.630 -14.190 0.807 1.00 87.31 95 SER A CA 1
ATOM 776 C C . SER A 1 95 ? -2.059 -13.614 -0.496 1.00 87.31 95 SER A C 1
ATOM 778 O O . SER A 1 95 ? -2.550 -13.962 -1.570 1.00 87.31 95 SER A O 1
ATOM 780 N N . GLY A 1 96 ? -1.079 -12.712 -0.401 1.00 62.94 96 GLY A N 1
ATOM 781 C CA . GLY A 1 96 ? -0.426 -12.039 -1.528 1.00 62.94 96 GLY A CA 1
ATOM 782 C C . GLY A 1 96 ? 1.031 -12.433 -1.685 1.00 62.94 96 GLY A C 1
ATOM 783 O O . GLY A 1 96 ? 1.667 -12.748 -0.654 1.00 62.94 96 GLY A O 1
#